Protein AF-A0A440VDE9-F1 (afdb_monomer)

Solvent-accessible surface area (backbone atoms only — not comparable to full-atom values): 5076 Å² total; per-residue (Å²): 113,39,47,69,89,32,77,67,47,76,74,43,97,74,70,48,71,46,83,71,74,72,74,91,57,82,90,50,86,52,59,48,56,57,54,51,50,54,51,51,49,53,52,52,48,53,51,48,62,75,61,40,75,68,52,56,55,54,50,48,49,50,53,47,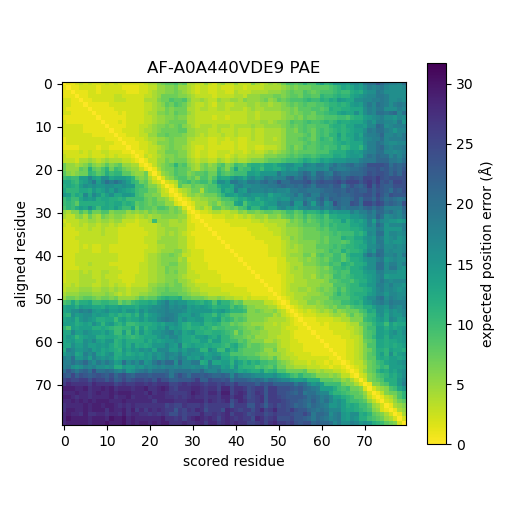55,56,56,72,68,50,71,95,55,91,82,61,81,86,77,126

Foldseek 3Di:
DEAPPDPVQVPDPDDDHDDFDFDPPPVDDGPSVVVVVVVVVVVVVVVDVVVPDVVVVVVVVVVVVVVVPDDPDVPDPPDD

Secondary structure (DSSP, 8-state):
-B-TT-HHHHH-SS--B------S-TTSPPHHHHHHHHHHHHHHHHHHHHH-THHHHHHHHHHHHHHHHS---TTS----

pLDDT: mean 82.5, std 11.86, range [49.84, 97.06]

Sequence (80 aa):
ITAPDSALAKVADTVIQLQSFEDGNIYKPTSSRYALLAILDMIATTVAESRGPKVLENLRRIKQSVNTLKVDDPKLPLGD

Radius of gyration: 19.07 Å; Cα contacts (8 Å, |Δi|>4): 38; chains: 1; bounding box: 38×28×51 Å

Mean predicted aligned error: 10.46 Å

Structure (mmCIF, N/CA/C/O backbone):
data_AF-A0A440VDE9-F1
#
_entry.id   AF-A0A440VDE9-F1
#
loop_
_atom_site.group_PDB
_atom_site.id
_atom_site.type_symbol
_atom_site.label_atom_id
_atom_site.label_alt_id
_atom_site.label_comp_id
_atom_site.label_asym_id
_atom_site.label_entity_id
_atom_site.label_seq_id
_atom_site.pdbx_PDB_ins_code
_atom_site.Cartn_x
_atom_site.Cartn_y
_atom_site.Cartn_z
_atom_site.occupancy
_atom_site.B_iso_or_equiv
_atom_site.auth_seq_id
_atom_si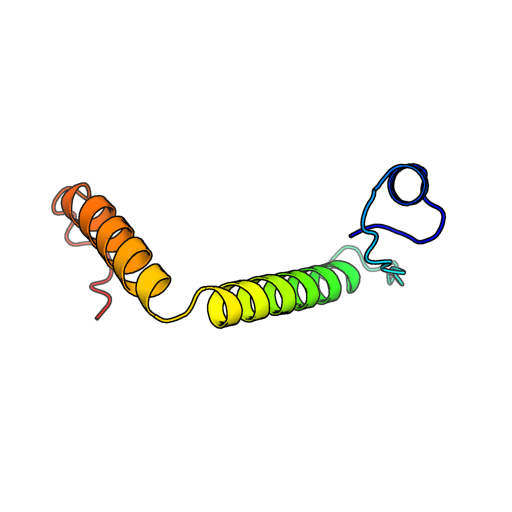te.auth_comp_id
_atom_site.auth_asym_id
_atom_site.auth_atom_id
_atom_site.pdbx_PDB_model_num
ATOM 1 N N . ILE A 1 1 ? 0.442 -1.342 -4.952 1.00 91.94 1 ILE A N 1
ATOM 2 C CA . ILE A 1 1 ? 1.112 -0.213 -5.642 1.00 91.94 1 ILE A CA 1
ATOM 3 C C . ILE A 1 1 ? 2.387 -0.771 -6.250 1.00 91.94 1 ILE A C 1
ATOM 5 O O . ILE A 1 1 ? 3.171 -1.344 -5.505 1.00 91.94 1 ILE A O 1
ATOM 9 N N . THR A 1 2 ? 2.553 -0.732 -7.569 1.00 93.50 2 THR A N 1
ATOM 10 C CA . THR A 1 2 ? 3.716 -1.335 -8.250 1.00 93.50 2 THR A CA 1
ATOM 11 C C . THR A 1 2 ? 3.929 -0.700 -9.624 1.00 93.50 2 THR A C 1
ATOM 13 O O . THR A 1 2 ? 3.060 0.027 -10.106 1.00 93.50 2 THR A O 1
ATOM 16 N N . ALA A 1 3 ? 5.068 -0.982 -10.256 1.00 91.94 3 ALA A N 1
ATOM 17 C CA . ALA A 1 3 ? 5.356 -0.532 -11.611 1.00 91.94 3 ALA A CA 1
ATOM 18 C C . ALA A 1 3 ? 4.320 -1.071 -12.624 1.00 91.94 3 ALA A C 1
ATOM 20 O O . ALA A 1 3 ? 3.861 -2.217 -12.466 1.00 91.94 3 ALA A O 1
ATOM 21 N N . PRO A 1 4 ? 3.976 -0.285 -13.664 1.00 92.38 4 PRO A N 1
ATOM 22 C CA . PRO A 1 4 ? 3.155 -0.751 -14.779 1.00 92.38 4 PRO A CA 1
ATOM 23 C C . PRO A 1 4 ? 3.716 -2.043 -15.384 1.00 92.38 4 PRO A C 1
ATOM 25 O O . PRO A 1 4 ? 4.928 -2.250 -15.399 1.00 92.38 4 PRO A O 1
ATOM 28 N N . ASP A 1 5 ? 2.829 -2.939 -15.820 1.00 93.06 5 ASP A N 1
ATOM 29 C CA . ASP A 1 5 ? 3.152 -4.216 -16.486 1.00 93.06 5 ASP A CA 1
ATOM 30 C C . ASP A 1 5 ? 4.066 -5.192 -15.721 1.00 93.06 5 ASP A C 1
ATOM 32 O O . ASP A 1 5 ? 4.425 -6.258 -16.238 1.00 93.06 5 ASP A O 1
ATOM 36 N N . SER A 1 6 ? 4.400 -4.882 -14.466 1.00 94.62 6 SER A N 1
ATOM 37 C CA . SER A 1 6 ? 5.158 -5.774 -13.594 1.00 94.62 6 SER A CA 1
ATOM 38 C C . SER A 1 6 ? 4.420 -7.096 -13.372 1.00 94.62 6 SER A C 1
ATOM 40 O O . SER A 1 6 ? 3.191 -7.164 -13.417 1.00 94.62 6 SER A O 1
ATOM 42 N N . ALA A 1 7 ? 5.166 -8.165 -13.077 1.00 96.75 7 ALA A N 1
ATOM 43 C CA . ALA A 1 7 ? 4.566 -9.459 -12.745 1.00 96.75 7 ALA A CA 1
ATOM 44 C C . ALA A 1 7 ? 3.541 -9.334 -11.603 1.00 96.75 7 ALA A C 1
ATOM 46 O O . ALA A 1 7 ? 2.473 -9.933 -11.670 1.00 96.75 7 ALA A O 1
ATOM 47 N N . LEU A 1 8 ? 3.827 -8.479 -10.612 1.00 94.75 8 LEU A N 1
ATOM 48 C CA . LEU A 1 8 ? 2.912 -8.184 -9.512 1.00 94.75 8 LEU A CA 1
ATOM 49 C C . LEU A 1 8 ? 1.644 -7.447 -9.974 1.00 94.75 8 LEU A C 1
ATOM 51 O O . LEU A 1 8 ? 0.561 -7.746 -9.481 1.00 94.75 8 LEU A O 1
ATOM 55 N N . ALA A 1 9 ? 1.750 -6.517 -10.929 1.00 96.06 9 ALA A N 1
ATOM 56 C CA . ALA A 1 9 ? 0.582 -5.834 -11.489 1.00 96.06 9 ALA A CA 1
ATOM 57 C C . ALA A 1 9 ? -0.363 -6.812 -12.201 1.00 96.06 9 ALA A C 1
ATOM 59 O O . ALA A 1 9 ? -1.573 -6.650 -12.136 1.00 96.06 9 ALA A O 1
ATOM 60 N N . LYS A 1 10 ? 0.177 -7.844 -12.855 1.00 96.31 10 LYS A N 1
ATOM 61 C CA . LYS A 1 10 ? -0.622 -8.812 -13.623 1.00 96.31 10 LYS A CA 1
ATOM 62 C C . LYS A 1 10 ? -1.446 -9.765 -12.757 1.00 96.31 10 LYS A C 1
ATOM 64 O O . LYS A 1 10 ? -2.399 -10.345 -13.261 1.00 96.31 10 LYS A O 1
ATOM 69 N N . VAL A 1 11 ? -1.068 -9.950 -11.492 1.00 97.06 11 VAL A N 1
ATOM 70 C CA . VAL A 1 11 ? -1.707 -10.919 -10.582 1.00 97.06 11 VAL A CA 1
ATOM 71 C C . VAL A 1 11 ? -2.526 -10.270 -9.466 1.00 97.06 11 VAL A C 1
ATOM 73 O O . VAL A 1 11 ? -3.184 -10.983 -8.720 1.00 97.06 11 VAL A O 1
ATOM 76 N N . ALA A 1 12 ? -2.464 -8.947 -9.305 1.00 96.50 12 ALA A N 1
ATOM 77 C CA . ALA A 1 12 ? -3.171 -8.251 -8.235 1.00 96.50 12 ALA A CA 1
ATOM 78 C C . ALA A 1 12 ? -4.593 -7.854 -8.661 1.00 96.50 12 ALA A C 1
ATOM 80 O O . ALA A 1 12 ? -4.782 -7.284 -9.732 1.00 96.50 12 ALA A O 1
ATOM 81 N N . ASP A 1 13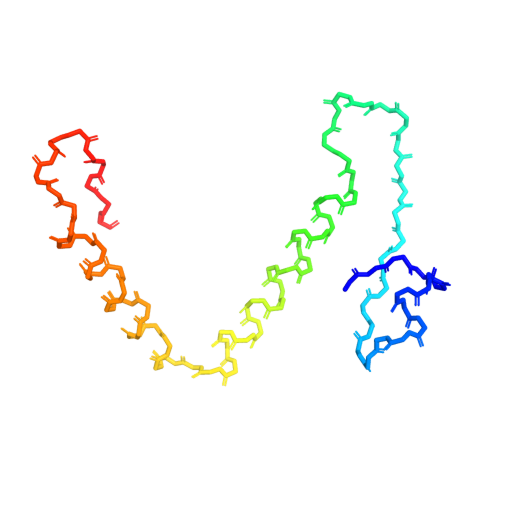 ? -5.576 -8.073 -7.783 1.00 96.88 13 ASP A N 1
ATOM 82 C CA 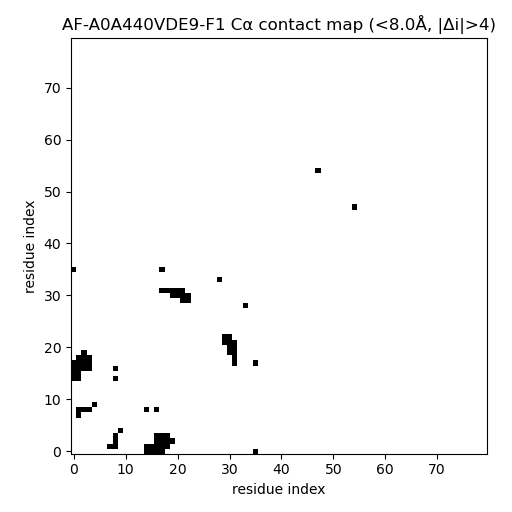. ASP A 1 13 ? -6.987 -7.743 -8.048 1.00 96.88 13 ASP A CA 1
ATOM 83 C C . ASP A 1 13 ? -7.227 -6.233 -8.184 1.00 96.88 13 ASP A C 1
ATOM 85 O O . ASP A 1 13 ? -8.081 -5.779 -8.940 1.00 96.88 13 ASP A O 1
ATOM 89 N N . THR A 1 14 ? -6.477 -5.430 -7.426 1.00 94.44 14 THR A N 1
ATOM 90 C CA . THR A 1 14 ? -6.503 -3.965 -7.497 1.00 94.44 14 THR A CA 1
ATOM 91 C C . THR A 1 14 ? -5.085 -3.439 -7.652 1.00 94.44 14 THR A C 1
ATOM 93 O O . THR A 1 14 ? -4.240 -3.599 -6.766 1.00 94.44 14 THR A O 1
ATOM 96 N N . VAL A 1 15 ? -4.822 -2.773 -8.775 1.00 95.75 15 VAL A N 1
ATOM 97 C CA . VAL A 1 15 ? -3.496 -2.245 -9.104 1.00 95.75 15 VAL A CA 1
ATOM 98 C C . VAL A 1 15 ? -3.519 -0.726 -9.084 1.00 95.75 15 VAL A C 1
ATOM 100 O O . VAL A 1 15 ? -4.220 -0.088 -9.860 1.00 95.75 15 VAL A O 1
ATOM 103 N N . ILE A 1 16 ? -2.669 -0.148 -8.238 1.00 94.12 16 ILE A N 1
ATOM 104 C CA . ILE A 1 16 ? -2.272 1.258 -8.337 1.00 94.12 16 ILE A CA 1
ATOM 105 C C . ILE A 1 16 ? -0.910 1.277 -9.023 1.00 94.12 16 ILE A C 1
ATOM 107 O O . ILE A 1 16 ? 0.085 0.821 -8.445 1.00 94.12 16 ILE A O 1
ATOM 111 N N . GLN A 1 17 ? -0.892 1.736 -10.270 1.00 93.06 17 GLN A N 1
ATOM 112 C CA . GLN A 1 17 ? 0.310 1.793 -11.092 1.00 93.06 17 GLN A CA 1
ATOM 113 C C . GLN A 1 17 ? 1.136 3.029 -10.724 1.00 93.06 17 GLN A C 1
ATOM 115 O O . GLN A 1 17 ? 0.616 4.142 -10.707 1.00 93.06 17 GLN A O 1
ATOM 120 N N . LEU A 1 18 ? 2.419 2.833 -10.426 1.00 89.94 18 LEU A N 1
ATOM 121 C CA . LEU A 1 18 ? 3.363 3.905 -10.117 1.00 89.94 18 LEU A CA 1
ATOM 122 C C . LEU A 1 18 ? 4.596 3.761 -11.007 1.00 89.94 18 LEU A C 1
ATOM 124 O O . LEU A 1 18 ? 5.427 2.880 -10.789 1.00 89.94 18 LEU A O 1
ATOM 128 N N . GLN A 1 19 ? 4.718 4.637 -12.002 1.00 87.19 19 GLN A N 1
ATOM 129 C CA . GLN A 1 19 ? 5.938 4.753 -12.792 1.00 87.19 19 GLN A CA 1
ATOM 130 C C . GLN A 1 19 ? 6.974 5.540 -11.986 1.00 87.19 19 GLN A C 1
ATOM 132 O O . GLN A 1 19 ? 6.752 6.705 -11.658 1.00 87.19 19 GLN A O 1
ATOM 137 N N . SER A 1 20 ? 8.103 4.908 -11.664 1.00 77.56 20 SER A N 1
ATOM 138 C CA . SER A 1 20 ? 9.228 5.620 -11.062 1.00 77.56 20 SER A CA 1
ATOM 139 C C . SER A 1 20 ? 10.117 6.231 -12.146 1.00 77.56 20 SER A C 1
ATOM 141 O O . SER A 1 20 ? 10.515 5.547 -13.090 1.00 77.56 20 SER A O 1
ATOM 143 N N . PHE A 1 21 ? 10.446 7.511 -11.976 1.00 75.88 21 PHE A N 1
ATOM 144 C CA . PHE A 1 21 ? 11.504 8.196 -12.707 1.00 75.88 21 PHE A CA 1
ATOM 145 C C . PHE A 1 21 ? 12.588 8.568 -11.699 1.00 75.88 21 PHE A C 1
ATOM 147 O O . PHE A 1 21 ? 12.469 9.573 -10.995 1.00 75.88 21 PHE A O 1
ATOM 154 N N . GLU A 1 22 ? 13.608 7.720 -11.585 1.00 75.94 22 GLU A N 1
ATOM 155 C CA . GLU A 1 22 ? 14.736 7.991 -10.697 1.00 75.94 22 GLU A CA 1
ATOM 156 C C . GLU A 1 22 ? 15.819 8.806 -11.398 1.00 75.94 22 GLU A C 1
ATOM 158 O O . GLU A 1 22 ? 16.227 8.511 -12.521 1.00 75.94 22 GLU A O 1
ATOM 163 N N . ASP A 1 23 ? 16.309 9.811 -10.681 1.00 68.56 23 ASP A N 1
ATOM 164 C CA . ASP A 1 23 ? 17.611 10.434 -10.901 1.00 68.56 23 ASP A CA 1
ATOM 165 C C . ASP A 1 23 ? 18.699 9.445 -10.424 1.00 68.56 23 ASP A C 1
ATOM 167 O O . ASP A 1 23 ? 18.540 8.786 -9.396 1.00 68.56 23 ASP A O 1
ATOM 171 N N . GLY A 1 24 ? 19.811 9.327 -11.159 1.00 72.62 24 GLY A N 1
ATOM 172 C CA . GLY A 1 24 ? 20.964 8.493 -10.787 1.00 72.62 24 GLY A CA 1
ATOM 173 C C . GLY A 1 24 ? 21.692 8.929 -9.501 1.00 72.62 24 GLY A C 1
ATOM 174 O O . GLY A 1 24 ? 22.672 8.299 -9.101 1.00 72.62 24 GLY A O 1
ATOM 175 N N . ASN A 1 25 ? 21.248 10.000 -8.843 1.00 74.06 25 ASN A N 1
ATOM 176 C CA . ASN A 1 25 ? 21.776 10.486 -7.578 1.00 74.06 25 ASN A CA 1
ATOM 177 C C . ASN A 1 25 ? 21.277 9.669 -6.373 1.00 74.06 25 ASN A C 1
ATOM 179 O O . ASN A 1 25 ? 20.252 9.966 -5.760 1.00 74.06 25 ASN A O 1
ATOM 183 N N . ILE A 1 26 ? 22.088 8.693 -5.971 1.00 71.25 26 ILE A N 1
ATOM 184 C CA . ILE A 1 26 ? 21.838 7.791 -4.836 1.00 71.25 26 ILE A CA 1
ATOM 185 C C . ILE A 1 26 ? 21.782 8.470 -3.453 1.00 71.25 26 ILE A C 1
ATOM 187 O O . ILE A 1 26 ? 21.351 7.839 -2.490 1.00 71.25 26 ILE A O 1
ATOM 191 N N . TYR A 1 27 ? 22.227 9.726 -3.322 1.00 73.31 27 TYR A N 1
ATOM 192 C CA . TYR A 1 27 ? 22.274 10.437 -2.034 1.00 73.31 27 TYR A CA 1
ATOM 193 C C . TYR A 1 27 ? 20.985 11.196 -1.707 1.00 73.31 27 TYR A C 1
ATOM 195 O O . TYR A 1 27 ? 20.822 11.678 -0.585 1.00 73.31 27 TYR A O 1
ATOM 203 N N . LYS A 1 28 ? 20.059 11.312 -2.662 1.00 69.06 28 LYS A N 1
ATOM 204 C CA . LYS A 1 28 ? 18.726 11.868 -2.424 1.00 69.06 28 LYS A CA 1
ATOM 205 C C . LYS A 1 28 ? 17.737 10.723 -2.212 1.00 69.06 28 LYS A C 1
ATOM 207 O O . LYS A 1 28 ? 17.840 9.702 -2.892 1.00 69.06 28 LYS A O 1
ATOM 212 N N . PRO A 1 29 ? 16.746 10.866 -1.312 1.00 66.62 29 PRO A N 1
ATOM 213 C CA . PRO A 1 29 ? 15.627 9.944 -1.300 1.00 66.62 29 PRO A CA 1
ATOM 214 C C . PRO A 1 29 ? 14.993 9.947 -2.692 1.00 66.62 29 PRO A C 1
ATOM 216 O O . PRO A 1 29 ? 14.565 10.990 -3.180 1.00 66.62 29 PRO A O 1
ATOM 219 N N . THR A 1 30 ? 14.973 8.775 -3.322 1.00 76.25 30 THR A N 1
ATOM 220 C CA . THR A 1 30 ? 14.356 8.552 -4.629 1.00 76.25 30 THR A CA 1
ATOM 221 C C . THR A 1 30 ? 12.953 9.160 -4.707 1.00 76.25 30 THR A C 1
ATOM 223 O O . THR A 1 30 ? 12.147 8.988 -3.785 1.00 76.25 30 THR A O 1
ATOM 226 N N . SER A 1 31 ? 12.653 9.874 -5.797 1.00 81.25 31 SER A N 1
ATOM 227 C CA . SER A 1 31 ? 11.383 10.594 -6.002 1.00 81.25 31 SER A CA 1
ATOM 228 C C . SER A 1 31 ? 10.175 9.661 -5.881 1.00 81.25 31 SER A C 1
ATOM 230 O O . SER A 1 31 ? 9.122 10.049 -5.368 1.00 81.25 31 SER A O 1
ATOM 232 N N . SER A 1 32 ? 10.345 8.392 -6.263 1.00 85.94 32 SER A N 1
ATOM 233 C CA . SER A 1 32 ? 9.329 7.350 -6.085 1.00 85.94 32 SER A CA 1
ATOM 234 C C . SER A 1 32 ? 8.909 7.129 -4.640 1.00 85.94 32 SER A C 1
ATOM 236 O O . SER A 1 32 ? 7.750 6.804 -4.393 1.00 85.94 32 SER A O 1
ATOM 238 N N . ARG A 1 33 ? 9.816 7.314 -3.674 1.00 87.00 33 ARG A N 1
ATOM 239 C CA . ARG A 1 33 ? 9.514 7.104 -2.256 1.00 87.00 33 ARG A CA 1
ATOM 240 C C . ARG A 1 33 ? 8.518 8.144 -1.764 1.00 87.00 33 ARG A C 1
ATOM 242 O O . ARG A 1 33 ? 7.590 7.787 -1.049 1.00 87.00 33 ARG A O 1
ATOM 249 N N . TYR A 1 34 ? 8.665 9.397 -2.189 1.00 89.00 34 TYR A N 1
ATOM 250 C CA . TYR A 1 34 ? 7.699 10.446 -1.868 1.00 89.00 34 TYR A CA 1
ATOM 251 C C . TYR A 1 34 ? 6.349 10.205 -2.542 1.00 89.00 34 TYR A C 1
ATOM 253 O O . TYR A 1 34 ? 5.317 10.331 -1.888 1.00 89.00 34 TYR A O 1
ATOM 261 N N . ALA A 1 35 ? 6.342 9.784 -3.810 1.00 89.19 35 ALA A N 1
ATOM 262 C CA . ALA A 1 35 ? 5.103 9.420 -4.493 1.00 89.19 35 ALA A CA 1
ATOM 263 C C . ALA A 1 35 ? 4.385 8.252 -3.792 1.00 89.19 35 ALA A C 1
ATOM 265 O O . ALA A 1 35 ? 3.174 8.299 -3.589 1.00 89.19 35 ALA A O 1
ATOM 266 N N . LEU A 1 36 ? 5.130 7.229 -3.362 1.00 90.69 36 LEU A N 1
ATOM 267 C CA . LEU A 1 36 ? 4.581 6.095 -2.623 1.00 90.69 36 LEU A CA 1
ATOM 268 C C . LEU A 1 36 ? 3.982 6.524 -1.278 1.00 90.69 36 LEU A C 1
ATOM 270 O O . LEU A 1 36 ? 2.881 6.087 -0.951 1.00 90.69 36 LEU A O 1
ATOM 274 N N . LEU A 1 37 ? 4.677 7.379 -0.520 1.00 92.38 37 LEU A N 1
ATOM 275 C CA . LEU A 1 37 ? 4.174 7.913 0.749 1.00 92.38 37 LEU A CA 1
ATOM 276 C C . LEU A 1 37 ? 2.882 8.710 0.549 1.00 92.38 37 LEU A C 1
ATOM 278 O O . LEU A 1 37 ? 1.906 8.451 1.241 1.00 92.38 37 LEU A O 1
ATOM 282 N N . ALA A 1 38 ? 2.829 9.583 -0.459 1.00 92.31 38 ALA A N 1
ATOM 283 C CA . ALA A 1 38 ? 1.619 10.345 -0.764 1.0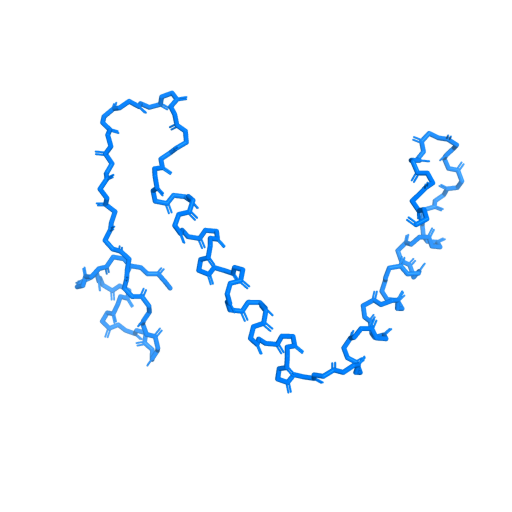0 92.31 38 ALA A CA 1
ATOM 284 C C . ALA A 1 38 ? 0.431 9.437 -1.134 1.00 92.31 38 ALA A C 1
ATOM 286 O O . ALA A 1 38 ? -0.695 9.672 -0.698 1.00 92.31 38 ALA A O 1
ATOM 287 N N . ILE A 1 39 ? 0.666 8.371 -1.909 1.00 94.50 39 ILE A N 1
ATOM 288 C CA . ILE A 1 39 ? -0.379 7.386 -2.232 1.00 94.50 39 ILE A CA 1
ATOM 289 C C . ILE A 1 39 ? -0.855 6.667 -0.967 1.00 94.50 39 ILE A C 1
ATOM 291 O O . ILE A 1 39 ? -2.05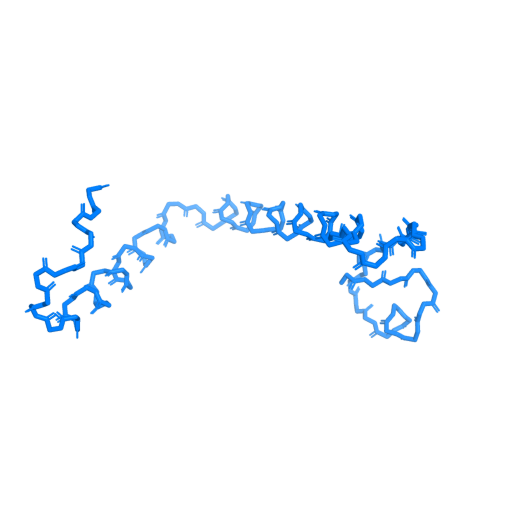9 6.486 -0.785 1.00 94.50 39 ILE A O 1
ATOM 295 N N . LEU A 1 40 ? 0.066 6.263 -0.092 1.00 94.62 40 LEU A N 1
AT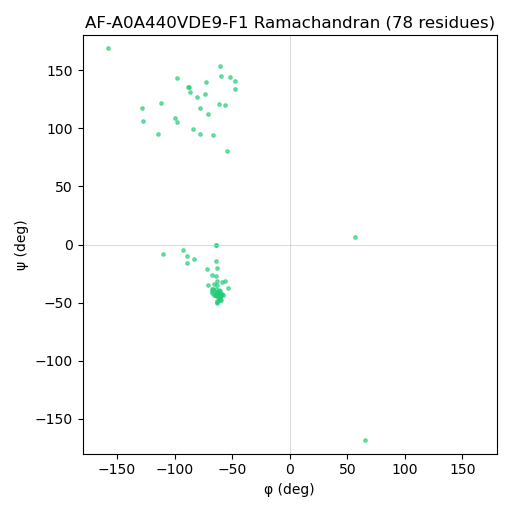OM 296 C CA . LEU A 1 40 ? -0.283 5.624 1.175 1.00 94.62 40 LEU A CA 1
ATOM 297 C C . LEU A 1 40 ? -1.116 6.553 2.064 1.00 94.62 40 LEU A C 1
ATOM 299 O O . LEU A 1 40 ? -2.129 6.106 2.600 1.00 94.62 40 LEU A O 1
ATOM 303 N N . ASP A 1 41 ? -0.754 7.831 2.156 1.00 94.50 41 ASP A N 1
ATOM 304 C CA . ASP A 1 41 ? -1.500 8.826 2.930 1.00 94.50 41 ASP A CA 1
ATOM 305 C C . ASP A 1 41 ? -2.912 9.038 2.373 1.00 94.50 41 ASP A C 1
ATOM 307 O O . ASP A 1 41 ? -3.879 9.082 3.137 1.00 94.50 41 ASP A O 1
ATOM 311 N N . MET A 1 42 ? -3.072 9.090 1.046 1.00 95.00 42 MET A N 1
ATOM 312 C CA . MET A 1 42 ? -4.393 9.181 0.410 1.00 95.00 42 MET A CA 1
ATOM 313 C C . MET A 1 42 ? -5.265 7.961 0.724 1.00 95.00 42 MET A C 1
ATOM 315 O O . MET A 1 42 ? -6.442 8.111 1.066 1.00 95.00 42 MET A O 1
ATOM 319 N N . ILE A 1 43 ? -4.698 6.752 0.663 1.00 94.88 43 ILE A N 1
ATOM 320 C CA . ILE A 1 43 ? -5.415 5.517 1.012 1.00 94.88 43 ILE A CA 1
ATOM 321 C C . ILE A 1 43 ? -5.808 5.541 2.490 1.00 94.88 43 ILE A C 1
ATOM 323 O O . ILE A 1 43 ? -6.965 5.289 2.820 1.00 94.88 43 ILE A O 1
ATOM 327 N N . ALA A 1 44 ? -4.870 5.867 3.379 1.00 91.00 44 ALA A N 1
ATOM 328 C CA . ALA A 1 44 ? -5.118 5.928 4.814 1.00 91.00 44 ALA A CA 1
ATOM 329 C C . ALA A 1 44 ? -6.213 6.947 5.156 1.00 91.00 44 ALA A C 1
ATOM 331 O O . ALA A 1 44 ? -7.119 6.630 5.927 1.00 91.00 44 ALA A O 1
ATOM 332 N N . THR A 1 45 ? -6.174 8.127 4.534 1.00 90.06 45 THR A N 1
ATOM 333 C CA . THR A 1 45 ? -7.174 9.191 4.713 1.00 90.06 45 THR A CA 1
ATOM 334 C C . THR A 1 45 ? -8.551 8.733 4.248 1.00 90.06 45 THR A C 1
ATOM 336 O O . THR A 1 45 ? -9.502 8.781 5.022 1.00 90.06 45 THR A O 1
ATOM 339 N N . THR A 1 46 ? -8.650 8.176 3.039 1.00 92.38 46 THR A N 1
ATOM 340 C CA . THR A 1 46 ? -9.924 7.674 2.496 1.00 92.38 46 THR A CA 1
ATOM 341 C C . THR A 1 46 ? -10.501 6.557 3.372 1.00 92.38 46 THR A C 1
ATOM 343 O O . THR A 1 46 ? -11.701 6.507 3.648 1.00 92.38 46 THR A O 1
ATOM 346 N N . VAL A 1 47 ? -9.647 5.658 3.870 1.00 91.12 47 VAL A N 1
ATOM 347 C CA . VAL A 1 47 ? -10.060 4.603 4.803 1.00 91.12 47 VAL A CA 1
ATOM 348 C C . VAL A 1 47 ? -10.541 5.204 6.124 1.00 91.12 47 VAL A C 1
ATOM 350 O O . VAL A 1 47 ? -11.574 4.772 6.637 1.00 91.12 47 VAL A O 1
ATOM 353 N N . ALA A 1 48 ? -9.842 6.198 6.673 1.00 86.81 48 ALA A N 1
ATOM 354 C CA . ALA A 1 48 ? -10.247 6.875 7.901 1.00 86.81 48 ALA A CA 1
ATOM 355 C C . ALA A 1 48 ? -11.609 7.571 7.743 1.00 86.81 48 ALA A C 1
ATOM 357 O O . ALA A 1 48 ? -12.491 7.371 8.582 1.00 86.81 48 ALA A O 1
ATOM 358 N N . GLU A 1 49 ? -11.814 8.296 6.64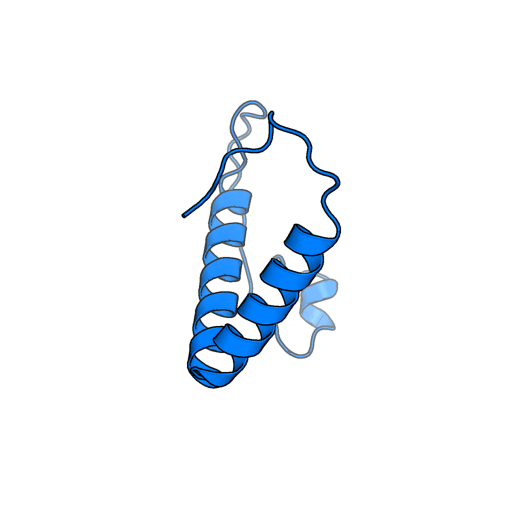2 1.00 87.31 49 GLU A N 1
ATOM 359 C CA . GLU A 1 49 ? -13.091 8.931 6.300 1.00 87.31 49 GLU A CA 1
ATOM 360 C C . GLU A 1 49 ? -14.217 7.899 6.176 1.00 87.31 49 GLU A C 1
ATOM 362 O O . GLU A 1 49 ? -15.267 8.051 6.801 1.00 87.31 49 GLU A O 1
ATOM 367 N N . SER A 1 50 ? -13.978 6.797 5.455 1.00 89.56 50 SER A N 1
ATOM 368 C CA . SER A 1 50 ? -14.987 5.750 5.232 1.00 89.56 50 SER A CA 1
ATOM 369 C C . SER A 1 50 ? -15.444 5.046 6.513 1.00 89.56 50 SER A C 1
ATOM 371 O O . SER A 1 50 ? -16.591 4.609 6.614 1.00 89.56 50 SER A O 1
ATOM 373 N N . ARG A 1 51 ? -14.560 4.918 7.510 1.00 86.50 51 ARG A N 1
ATOM 374 C CA . ARG A 1 51 ? -14.875 4.244 8.777 1.00 86.50 51 ARG A CA 1
ATOM 375 C C . ARG A 1 51 ? -15.456 5.187 9.835 1.00 86.50 51 ARG A C 1
ATOM 377 O O . ARG A 1 51 ? -16.033 4.715 10.820 1.00 86.50 51 ARG A O 1
ATOM 384 N N . GLY A 1 52 ? -15.319 6.497 9.640 1.00 82.56 52 GLY A N 1
ATOM 385 C CA . GLY A 1 52 ? -15.881 7.529 10.502 1.00 82.56 52 GLY A CA 1
ATOM 386 C C . GLY A 1 52 ? -15.303 7.574 11.931 1.00 82.56 52 GLY A C 1
ATOM 387 O O . GLY A 1 52 ? -14.309 6.914 12.254 1.00 82.56 52 GLY A O 1
ATOM 388 N N . PRO A 1 53 ? -15.944 8.331 12.845 1.00 79.06 53 PRO A N 1
ATOM 389 C CA . PRO A 1 53 ? -15.382 8.679 14.159 1.00 79.06 53 PRO A CA 1
ATOM 390 C C . PRO A 1 53 ? -15.117 7.498 15.104 1.00 79.06 53 PRO A C 1
ATOM 392 O O . PRO A 1 53 ? -14.319 7.609 16.032 1.00 79.06 53 PRO A O 1
ATOM 395 N N . LYS A 1 54 ? -15.757 6.342 14.883 1.00 79.62 54 LYS A N 1
ATOM 396 C CA . LYS A 1 54 ? -15.594 5.152 15.739 1.00 79.62 54 LYS A CA 1
ATOM 397 C C . LYS A 1 54 ? -14.169 4.590 15.710 1.00 79.62 54 LYS A C 1
ATOM 399 O O . LYS A 1 54 ? -13.731 3.990 16.688 1.00 79.62 54 LYS A O 1
ATOM 404 N N . VAL A 1 55 ? -13.429 4.794 14.619 1.00 79.44 55 VAL A N 1
ATOM 405 C CA . VAL A 1 55 ? -12.026 4.354 14.524 1.00 79.44 55 VAL A CA 1
ATOM 406 C C . VAL A 1 55 ? -11.111 5.192 15.405 1.00 79.44 55 VAL A C 1
ATOM 408 O O . VAL A 1 55 ? -10.188 4.638 15.999 1.00 79.44 55 VAL A O 1
ATOM 411 N N . LEU A 1 56 ? -11.393 6.488 15.553 1.00 77.69 56 LEU A N 1
ATOM 412 C CA . LEU A 1 56 ? -10.621 7.366 16.432 1.00 77.69 56 LEU A CA 1
ATOM 413 C C . LEU A 1 56 ? -10.694 6.896 17.884 1.00 77.69 56 LEU A C 1
ATOM 415 O O . LEU A 1 56 ? -9.676 6.887 18.564 1.00 77.69 56 LEU A O 1
ATOM 419 N N . GLU A 1 57 ? -11.856 6.426 18.339 1.00 82.75 57 GLU A N 1
ATOM 420 C CA . GLU A 1 57 ? -12.003 5.875 19.690 1.00 82.75 57 GLU A CA 1
ATOM 421 C C . GLU A 1 57 ? -11.163 4.602 19.890 1.00 82.75 57 GLU A C 1
ATOM 423 O O . GLU A 1 57 ? -10.503 4.449 20.917 1.00 82.75 57 GLU A O 1
ATOM 428 N N . ASN A 1 58 ? -11.108 3.712 18.894 1.00 82.25 58 ASN A N 1
ATOM 429 C CA . ASN A 1 58 ? -10.253 2.522 18.957 1.00 82.25 58 ASN A CA 1
ATOM 430 C C . ASN A 1 58 ? -8.764 2.891 18.976 1.00 82.25 58 ASN A C 1
ATOM 432 O O . ASN A 1 58 ? -8.009 2.354 19.784 1.00 82.25 58 ASN A O 1
ATOM 436 N N . LEU A 1 59 ? -8.343 3.836 18.133 1.00 80.62 59 LEU A N 1
ATOM 437 C CA . LEU A 1 59 ? -6.966 4.335 18.122 1.00 80.62 59 LEU A CA 1
ATOM 438 C C . LEU A 1 59 ? -6.613 5.048 19.432 1.00 80.62 59 LEU A C 1
ATOM 440 O O . LEU A 1 59 ? -5.517 4.852 19.955 1.00 80.62 59 LEU A O 1
ATOM 444 N N . ARG A 1 60 ? -7.548 5.810 20.010 1.00 81.94 60 ARG A N 1
ATOM 445 C CA . ARG A 1 60 ? -7.396 6.455 21.321 1.00 81.94 60 ARG A CA 1
ATOM 446 C C . ARG A 1 60 ? -7.174 5.414 22.411 1.00 81.94 60 ARG A C 1
ATOM 448 O O . ARG A 1 60 ? -6.248 5.565 23.202 1.00 81.94 60 ARG A O 1
ATOM 455 N N . ARG A 1 61 ? -7.964 4.336 22.422 1.00 85.38 61 ARG A N 1
ATOM 456 C CA . ARG A 1 61 ? -7.794 3.217 23.363 1.00 85.38 61 ARG A CA 1
ATOM 457 C C . ARG A 1 61 ? -6.449 2.526 23.190 1.00 85.38 61 ARG A C 1
ATOM 459 O O . ARG A 1 61 ? -5.767 2.314 24.182 1.00 85.38 61 ARG A O 1
ATOM 466 N N . ILE A 1 62 ? -6.029 2.250 21.954 1.00 85.50 62 ILE A N 1
ATOM 467 C CA . ILE A 1 62 ? -4.710 1.661 21.675 1.00 85.50 62 ILE A CA 1
ATOM 468 C C . ILE A 1 62 ? -3.593 2.586 22.178 1.00 85.50 62 ILE A C 1
ATOM 470 O O . ILE A 1 62 ? -2.708 2.123 22.895 1.00 85.50 62 ILE A O 1
ATOM 474 N N . LYS A 1 63 ? -3.652 3.894 21.881 1.00 83.31 63 LYS A N 1
ATOM 475 C CA . LYS A 1 63 ? -2.680 4.888 22.375 1.00 83.31 63 LYS A CA 1
ATOM 476 C C . LYS A 1 63 ? -2.636 4.902 23.905 1.00 83.31 63 LYS A C 1
ATOM 478 O O . LYS A 1 63 ? -1.548 4.915 24.469 1.00 83.31 63 LYS A O 1
ATOM 483 N N . GLN A 1 64 ? -3.793 4.856 24.569 1.00 84.06 64 GLN A N 1
ATOM 484 C CA . GLN A 1 64 ? -3.884 4.790 26.029 1.00 84.06 64 GLN A CA 1
ATOM 485 C C . GLN A 1 64 ? -3.275 3.507 26.587 1.00 84.06 64 GLN A C 1
ATOM 487 O O . GLN A 1 64 ? -2.424 3.599 27.460 1.00 84.06 64 GLN A O 1
ATOM 492 N N . SER A 1 65 ? -3.624 2.335 26.051 1.00 84.06 65 SER A N 1
ATOM 493 C CA . SER A 1 65 ? -3.046 1.058 26.482 1.00 84.06 65 SER A CA 1
ATOM 494 C C . SER A 1 65 ? -1.530 1.027 26.302 1.00 84.06 65 SER A C 1
ATOM 496 O O . SER A 1 65 ? -0.822 0.605 27.208 1.00 84.06 65 SER A O 1
ATOM 498 N N . VAL A 1 66 ? -1.015 1.528 25.175 1.00 81.94 66 VAL A N 1
ATOM 499 C CA . VAL A 1 66 ? 0.433 1.654 24.954 1.00 81.94 66 VAL A CA 1
ATOM 500 C C . VAL A 1 66 ? 1.058 2.612 25.966 1.00 81.94 66 VAL A C 1
ATOM 502 O O . VAL A 1 66 ? 2.126 2.315 26.484 1.00 81.94 66 VAL A O 1
ATOM 505 N N . ASN A 1 67 ? 0.406 3.734 26.280 1.00 78.88 67 ASN A N 1
ATOM 506 C CA . ASN A 1 67 ? 0.917 4.686 27.265 1.00 78.88 67 ASN A CA 1
ATOM 507 C C . ASN A 1 67 ? 0.913 4.117 28.691 1.00 78.88 67 ASN A C 1
ATOM 509 O O . ASN A 1 67 ? 1.862 4.337 29.423 1.00 78.88 67 ASN A O 1
ATOM 513 N N . THR A 1 68 ? -0.104 3.340 29.071 1.00 74.38 68 THR A N 1
ATOM 514 C CA . THR A 1 68 ? -0.165 2.657 30.376 1.00 74.38 68 THR A CA 1
ATOM 515 C C . THR A 1 68 ? 0.894 1.560 30.513 1.00 74.38 68 THR A C 1
ATOM 517 O O . THR A 1 68 ? 1.309 1.245 31.622 1.00 74.38 68 THR A O 1
ATOM 520 N N . LEU A 1 69 ? 1.342 0.975 29.397 1.00 71.25 69 LEU A N 1
ATOM 521 C CA . LEU A 1 69 ? 2.435 -0.003 29.370 1.00 71.25 69 LEU A CA 1
ATOM 522 C C . LEU A 1 69 ? 3.826 0.643 29.356 1.00 71.25 69 LEU A C 1
ATOM 524 O O . LEU A 1 69 ? 4.819 -0.055 29.570 1.00 71.25 69 LEU A O 1
ATOM 528 N N . LYS A 1 70 ? 3.927 1.955 29.108 1.00 65.88 70 LYS A N 1
ATOM 529 C CA . LYS A 1 70 ? 5.180 2.675 29.325 1.00 65.88 70 LYS A CA 1
ATOM 530 C C . LYS A 1 70 ? 5.383 2.774 30.834 1.00 65.88 70 LYS A C 1
ATOM 532 O O . LYS A 1 70 ? 4.623 3.436 31.528 1.00 65.88 70 LYS A O 1
ATOM 537 N N . VAL A 1 71 ? 6.405 2.077 31.327 1.00 60.47 71 VAL A N 1
ATOM 538 C CA . VAL A 1 71 ? 7.013 2.338 32.639 1.00 60.47 71 VAL A CA 1
ATOM 539 C C . VAL A 1 71 ? 7.269 3.845 32.741 1.00 60.47 71 VAL A C 1
ATOM 541 O O . VAL A 1 71 ? 7.652 4.432 31.728 1.00 60.47 71 VAL A O 1
ATOM 544 N N . ASP A 1 72 ? 7.045 4.446 33.917 1.00 62.34 72 ASP A N 1
ATOM 545 C CA . ASP A 1 72 ? 7.350 5.852 34.232 1.00 62.34 72 ASP A CA 1
ATOM 546 C C . ASP A 1 72 ? 8.828 6.164 33.927 1.00 62.34 72 ASP A C 1
ATOM 548 O O . ASP A 1 72 ? 9.696 6.137 34.799 1.00 62.34 72 ASP A O 1
ATOM 552 N N . ASP A 1 73 ? 9.139 6.413 32.657 1.00 61.84 73 ASP A N 1
ATOM 553 C CA . ASP A 1 73 ? 10.413 6.943 32.208 1.00 61.84 73 ASP A CA 1
ATOM 554 C C . ASP A 1 73 ? 10.222 8.454 32.018 1.00 61.84 73 ASP A C 1
ATOM 556 O O . ASP A 1 73 ? 9.595 8.887 31.042 1.00 61.84 73 ASP A O 1
ATOM 560 N N . PRO A 1 74 ? 10.756 9.282 32.935 1.00 61.38 74 PRO A N 1
ATOM 561 C CA . PRO A 1 74 ? 10.604 10.734 32.904 1.00 61.38 74 PRO A CA 1
ATOM 562 C C . PRO A 1 74 ? 11.261 11.402 31.682 1.00 61.38 74 PRO A C 1
ATOM 564 O O . PRO A 1 74 ? 11.207 12.624 31.556 1.00 61.38 74 PRO A O 1
ATOM 567 N N . LYS A 1 75 ? 11.896 10.640 30.779 1.00 63.09 75 LYS A N 1
ATOM 568 C CA . LYS A 1 75 ? 12.477 11.134 29.518 1.00 63.09 75 LYS A CA 1
ATOM 569 C C . LYS A 1 75 ? 11.539 11.044 28.317 1.00 63.09 75 LYS A C 1
ATOM 571 O O . LYS A 1 75 ? 11.907 11.493 27.230 1.00 63.09 75 LYS A O 1
ATOM 576 N N . LEU A 1 76 ? 10.355 10.458 28.469 1.00 59.62 76 LEU A N 1
ATOM 577 C CA . LEU A 1 76 ? 9.377 10.415 27.387 1.00 59.62 76 LEU A CA 1
ATOM 578 C C . LEU A 1 76 ? 8.743 11.802 27.205 1.00 59.62 76 LEU A C 1
ATOM 580 O O . LEU A 1 76 ? 8.268 12.382 28.182 1.00 59.62 76 LEU A O 1
ATOM 584 N N . PRO A 1 77 ? 8.699 12.348 25.975 1.00 58.91 77 PRO A N 1
ATOM 585 C CA . PRO A 1 77 ? 8.004 13.601 25.732 1.00 58.91 77 PRO A CA 1
ATOM 586 C C . PRO A 1 77 ? 6.523 13.423 26.075 1.00 58.91 77 PRO A C 1
ATOM 588 O O . PRO A 1 77 ? 5.841 12.558 25.516 1.00 58.91 77 PRO A O 1
ATOM 591 N N . LEU A 1 78 ? 6.050 14.238 27.019 1.00 56.66 78 LEU A N 1
ATOM 592 C CA . LEU A 1 78 ? 4.641 14.374 27.366 1.00 56.66 78 LEU A CA 1
ATOM 593 C C . LEU A 1 78 ? 3.942 15.003 26.157 1.00 56.66 78 LEU A C 1
ATOM 595 O O . LEU A 1 78 ? 4.005 16.210 25.946 1.00 56.66 78 LEU A O 1
ATOM 599 N N . GLY A 1 79 ? 3.386 14.159 25.293 1.00 62.25 79 GLY A N 1
ATOM 600 C CA . GLY A 1 79 ? 2.569 14.611 24.177 1.00 62.25 79 GLY A CA 1
ATOM 601 C C . GLY A 1 79 ? 1.141 14.842 24.649 1.00 62.25 79 GLY A C 1
ATOM 602 O O . GLY A 1 79 ? 0.403 13.858 24.760 1.00 62.25 79 GLY A O 1
ATOM 603 N N . ASP A 1 80 ? 0.789 16.103 24.910 1.00 49.84 80 ASP A N 1
ATOM 604 C CA . ASP A 1 80 ? -0.600 16.585 24.831 1.00 49.84 80 ASP A CA 1
ATOM 605 C C . ASP A 1 80 ? -1.110 16.496 23.380 1.00 49.84 80 ASP A C 1
ATOM 607 O O . ASP A 1 80 ? -0.329 16.809 22.447 1.00 49.84 80 ASP A 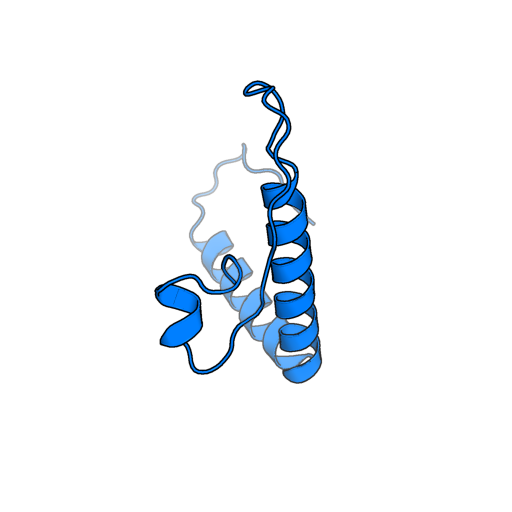O 1
#